Protein AF-A0A369AXV3-F1 (afdb_monomer)

Foldseek 3Di:
DVVVLVVDDPVVNVVVVVVVVLVVVLVCCVVVPPDNCVNVVVVVVCVVVVVVVVVVVVVLLVLLVLLVVLCVVLVPDLVNLCVQLVPDSVLNVLCDPPDPHHRRDDPSSSVSSNVVSVVVD

Sequence (121 aa):
MIGKFKELTSKQKSLFIYIIFAIILFILTLIFGKNSWSFVHYFLFIGATYQAQSYYQKNRIEEINHMWSLADKLQVSTAKLSEVTGIGRLDLEATKRDKDFLYLPPKKDIQKGISYLESLN

Structure (mmCIF, N/CA/C/O backbone):
data_AF-A0A369AXV3-F1
#
_entry.id   AF-A0A369AXV3-F1
#
loop_
_atom_site.group_PDB
_atom_site.id
_atom_site.type_symbol
_atom_site.label_atom_id
_atom_site.label_alt_id
_atom_site.label_comp_id
_atom_site.label_asym_id
_atom_site.label_entity_id
_atom_site.label_seq_id
_atom_site.pdbx_PDB_ins_code
_atom_site.Cartn_x
_atom_site.Cartn_y
_atom_site.Cartn_z
_atom_site.occupancy
_atom_site.B_iso_or_equiv
_atom_site.auth_seq_id
_atom_site.auth_comp_id
_atom_site.auth_asym_id
_atom_site.auth_atom_id
_atom_site.pdbx_PDB_model_num
ATOM 1 N N . MET A 1 1 ? 38.605 -13.631 -8.389 1.00 55.19 1 MET A N 1
ATOM 2 C CA . MET A 1 1 ? 37.354 -12.836 -8.312 1.00 55.19 1 MET A CA 1
ATOM 3 C C . MET A 1 1 ? 36.332 -13.414 -7.320 1.00 55.19 1 MET A C 1
ATOM 5 O O . MET A 1 1 ? 35.756 -12.642 -6.569 1.00 55.19 1 MET A O 1
ATOM 9 N N . ILE A 1 2 ? 36.163 -14.743 -7.231 1.00 56.75 2 ILE A N 1
ATOM 10 C CA . ILE A 1 2 ? 35.184 -15.408 -6.336 1.00 56.75 2 ILE A CA 1
ATOM 11 C C . ILE A 1 2 ? 35.479 -15.225 -4.827 1.00 56.75 2 ILE A C 1
ATOM 13 O O . ILE A 1 2 ? 34.548 -15.069 -4.043 1.00 56.75 2 ILE A O 1
ATOM 17 N N . GLY A 1 3 ? 36.755 -15.180 -4.414 1.00 56.09 3 GLY A N 1
ATOM 18 C CA . GLY A 1 3 ? 37.142 -15.003 -3.002 1.00 56.09 3 GLY A CA 1
ATOM 19 C C . GLY A 1 3 ? 36.715 -13.656 -2.404 1.00 56.09 3 GLY A C 1
ATOM 20 O O . GLY A 1 3 ? 36.057 -13.626 -1.371 1.00 56.09 3 GLY A O 1
ATOM 21 N N . LYS A 1 4 ? 36.969 -12.550 -3.120 1.00 62.22 4 LYS A N 1
ATOM 22 C CA . LYS A 1 4 ? 36.587 -11.190 -2.690 1.00 62.22 4 LYS A CA 1
ATOM 23 C C . LYS A 1 4 ? 35.072 -10.961 -2.654 1.00 62.22 4 LYS A C 1
ATOM 25 O O . LYS A 1 4 ? 34.601 -10.109 -1.915 1.00 62.22 4 LYS A O 1
ATOM 30 N N . PHE A 1 5 ? 34.292 -11.719 -3.430 1.00 63.56 5 PHE A N 1
ATOM 31 C CA . PHE A 1 5 ? 32.833 -11.599 -3.415 1.00 63.56 5 PHE A CA 1
ATOM 32 C C . PHE A 1 5 ? 32.222 -12.162 -2.127 1.00 63.56 5 PHE A C 1
ATOM 34 O O . PHE A 1 5 ? 31.220 -11.638 -1.650 1.00 63.56 5 PHE A O 1
ATOM 41 N N . LYS A 1 6 ? 32.827 -13.197 -1.523 1.00 66.25 6 LYS A N 1
ATOM 42 C CA . LYS A 1 6 ? 32.339 -13.772 -0.257 1.00 66.25 6 LYS A CA 1
ATOM 43 C C . LYS A 1 6 ? 32.448 -12.789 0.912 1.00 66.25 6 LYS A C 1
ATOM 45 O O . LYS A 1 6 ? 31.540 -12.779 1.741 1.00 66.25 6 LYS A O 1
ATOM 50 N N . GLU A 1 7 ? 33.466 -11.931 0.905 1.00 77.00 7 GLU A N 1
ATOM 51 C CA . GLU A 1 7 ? 33.763 -10.929 1.943 1.00 77.00 7 GLU A CA 1
ATOM 52 C C . GLU A 1 7 ? 32.847 -9.692 1.909 1.00 77.00 7 GLU A C 1
ATOM 54 O O . GLU A 1 7 ? 32.814 -8.917 2.861 1.00 77.00 7 GLU A O 1
ATOM 59 N N . LEU A 1 8 ? 32.067 -9.499 0.840 1.00 76.94 8 LEU A N 1
ATOM 60 C CA . LEU A 1 8 ? 31.157 -8.359 0.721 1.00 76.94 8 LEU A CA 1
ATOM 61 C C . LEU A 1 8 ? 29.924 -8.510 1.626 1.00 76.94 8 LEU A C 1
ATOM 63 O O . LEU A 1 8 ? 29.332 -9.591 1.752 1.00 76.94 8 LEU A O 1
ATOM 67 N N . THR A 1 9 ? 29.475 -7.391 2.191 1.00 84.56 9 THR A N 1
ATOM 68 C CA . THR A 1 9 ? 28.197 -7.313 2.915 1.00 84.56 9 THR A CA 1
ATOM 69 C C . THR A 1 9 ? 27.012 -7.589 1.980 1.00 84.56 9 THR A C 1
ATOM 71 O O . THR A 1 9 ? 27.114 -7.428 0.762 1.00 84.56 9 THR A O 1
ATOM 74 N N . SER A 1 10 ? 25.854 -7.969 2.534 1.00 79.12 10 SER A N 1
ATOM 75 C CA . SER A 1 10 ? 24.637 -8.247 1.745 1.00 79.12 10 SER A CA 1
ATOM 76 C C . SER A 1 10 ? 24.250 -7.078 0.819 1.00 79.12 10 SER A C 1
ATOM 78 O O . SER A 1 10 ? 23.985 -7.275 -0.368 1.00 79.12 10 SER A O 1
ATOM 80 N N . LYS A 1 11 ? 24.346 -5.835 1.317 1.00 75.25 11 LYS A N 1
ATOM 81 C CA . LYS A 1 11 ? 24.088 -4.619 0.527 1.00 75.25 11 LYS A CA 1
ATOM 82 C C . LYS A 1 11 ? 25.071 -4.453 -0.634 1.00 75.25 11 LYS A C 1
ATOM 84 O O . LYS A 1 11 ? 24.656 -4.143 -1.745 1.00 75.25 11 LYS A O 1
ATOM 89 N N . GLN A 1 12 ? 26.361 -4.692 -0.401 1.00 79.06 12 GLN A N 1
ATOM 90 C CA . GLN A 1 12 ? 27.387 -4.585 -1.444 1.00 79.06 12 GLN A CA 1
ATOM 91 C C . GLN A 1 12 ? 27.246 -5.678 -2.510 1.00 79.06 12 GLN A C 1
ATOM 93 O O . GLN A 1 12 ? 27.412 -5.397 -3.694 1.00 79.06 12 GLN A O 1
ATOM 98 N N . LYS A 1 13 ? 26.890 -6.907 -2.113 1.00 79.81 13 LYS A N 1
ATOM 99 C CA . LYS A 1 13 ? 26.592 -8.004 -3.049 1.00 79.81 13 LYS A CA 1
ATOM 100 C C . LYS A 1 13 ? 25.399 -7.661 -3.937 1.00 79.81 13 LYS A C 1
ATOM 102 O O . LYS A 1 13 ? 25.488 -7.811 -5.151 1.00 79.81 13 LYS A O 1
ATOM 107 N N . SER A 1 14 ? 24.319 -7.151 -3.343 1.00 78.00 14 SER A N 1
ATOM 108 C CA . SER A 1 14 ? 23.140 -6.701 -4.088 1.00 78.00 14 SER A CA 1
ATOM 109 C C . SER A 1 14 ? 23.486 -5.579 -5.071 1.00 78.00 14 SER A C 1
ATOM 111 O O . SER A 1 14 ? 23.144 -5.681 -6.247 1.00 78.00 14 SER A O 1
ATOM 113 N N . LEU A 1 15 ? 24.245 -4.566 -4.635 1.00 82.00 15 LEU A N 1
ATOM 114 C CA . LEU A 1 15 ? 24.702 -3.478 -5.503 1.00 82.00 15 LEU A CA 1
ATOM 115 C C . LEU A 1 15 ? 25.532 -3.995 -6.688 1.00 82.00 15 LEU A C 1
ATOM 117 O O . LEU A 1 15 ? 25.304 -3.594 -7.826 1.00 82.00 15 LEU A O 1
ATOM 121 N N . PHE A 1 16 ? 26.466 -4.912 -6.435 1.00 83.12 16 PHE A N 1
ATOM 122 C CA . PHE A 1 16 ? 27.307 -5.502 -7.476 1.00 83.12 16 PHE A CA 1
ATOM 123 C C . PHE A 1 16 ? 26.489 -6.276 -8.520 1.00 83.12 16 PHE A C 1
ATOM 125 O O . PHE A 1 16 ? 26.740 -6.144 -9.717 1.00 83.12 16 PHE A O 1
ATOM 132 N N . ILE A 1 17 ? 25.474 -7.032 -8.083 1.00 86.25 17 ILE A N 1
ATOM 133 C CA . ILE A 1 17 ? 24.545 -7.734 -8.981 1.00 86.25 17 ILE A CA 1
ATOM 134 C C . ILE A 1 17 ? 23.788 -6.735 -9.865 1.00 86.25 17 ILE A C 1
ATOM 136 O O . ILE A 1 17 ? 23.719 -6.938 -11.076 1.00 86.25 17 ILE A O 1
ATOM 140 N N . TYR A 1 18 ? 23.276 -5.636 -9.297 1.00 83.75 18 TYR A N 1
ATOM 141 C CA . TYR A 1 18 ? 22.586 -4.599 -10.074 1.00 83.75 18 TYR A CA 1
ATOM 142 C C . TYR A 1 18 ? 23.492 -3.948 -11.126 1.00 83.75 18 TYR A C 1
ATOM 144 O O . TYR A 1 18 ? 23.050 -3.726 -12.252 1.00 83.75 18 TYR A O 1
ATOM 152 N N . ILE A 1 19 ? 24.761 -3.689 -10.792 1.00 86.25 19 ILE A N 1
ATOM 153 C CA . ILE A 1 19 ? 25.736 -3.126 -11.737 1.00 86.25 19 ILE A CA 1
ATOM 154 C C . ILE A 1 19 ? 25.972 -4.086 -12.908 1.00 86.25 19 ILE A C 1
ATOM 156 O O . ILE A 1 19 ? 25.897 -3.669 -14.063 1.00 86.25 19 ILE A O 1
ATOM 160 N N . ILE A 1 20 ? 26.207 -5.375 -12.633 1.00 88.69 20 ILE A N 1
ATOM 161 C CA . ILE A 1 20 ? 26.387 -6.386 -13.688 1.00 88.69 20 ILE A CA 1
ATOM 162 C C . ILE A 1 20 ? 25.144 -6.465 -14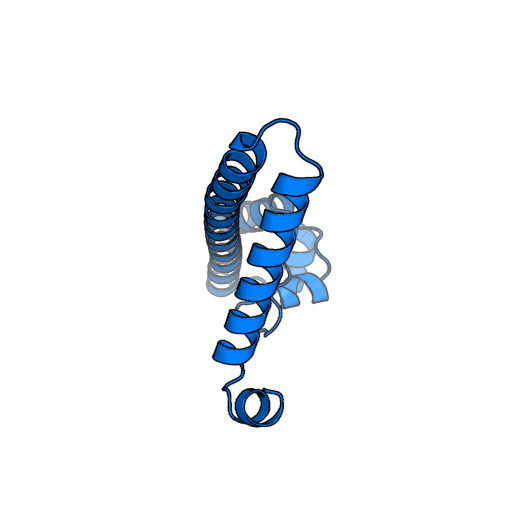.576 1.00 88.69 20 ILE A C 1
ATOM 164 O O . ILE A 1 20 ? 25.261 -6.467 -15.800 1.00 88.69 20 ILE A O 1
ATOM 168 N N . PHE A 1 21 ? 23.958 -6.493 -13.970 1.00 86.75 21 PHE A N 1
ATOM 169 C CA . PHE A 1 21 ? 22.699 -6.560 -14.703 1.00 86.75 21 PHE A CA 1
ATOM 170 C C . PHE A 1 21 ? 22.503 -5.349 -15.629 1.00 86.75 21 PHE A C 1
ATOM 172 O O . PHE A 1 21 ? 22.143 -5.520 -16.793 1.00 86.75 21 PHE A O 1
ATOM 179 N N . ALA A 1 22 ? 22.816 -4.139 -15.155 1.00 83.31 22 ALA A N 1
ATOM 180 C CA . ALA A 1 22 ? 22.754 -2.919 -15.959 1.00 83.31 22 ALA A CA 1
ATOM 181 C C . ALA A 1 22 ? 23.738 -2.941 -17.143 1.00 83.31 22 ALA A C 1
ATOM 183 O O . ALA A 1 22 ? 23.373 -2.538 -18.247 1.00 83.31 22 ALA A O 1
ATOM 184 N N . ILE A 1 23 ? 24.958 -3.453 -16.940 1.00 86.31 23 ILE A N 1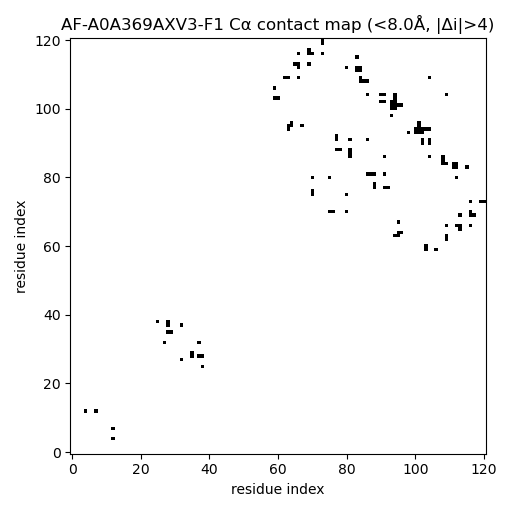
ATOM 185 C CA . ILE A 1 23 ? 25.963 -3.600 -18.007 1.00 86.31 23 ILE A CA 1
ATOM 186 C C . ILE A 1 23 ? 25.486 -4.595 -19.072 1.00 86.31 23 ILE A C 1
ATOM 188 O O . ILE A 1 23 ? 25.588 -4.310 -20.263 1.00 86.31 23 ILE A O 1
ATOM 192 N N . ILE A 1 24 ? 24.929 -5.741 -18.664 1.00 86.88 24 ILE A N 1
ATOM 193 C CA . ILE A 1 24 ? 24.388 -6.740 -19.599 1.00 86.88 24 ILE A CA 1
ATOM 194 C C . ILE A 1 24 ? 23.244 -6.133 -20.420 1.00 86.88 24 ILE A C 1
ATOM 196 O O . ILE A 1 24 ? 23.247 -6.248 -21.643 1.00 86.88 24 ILE A O 1
ATOM 200 N N . LEU A 1 25 ? 22.306 -5.436 -19.770 1.00 81.94 25 LEU A N 1
ATOM 201 C CA . LEU A 1 25 ? 21.218 -4.727 -20.449 1.00 81.94 25 LEU A CA 1
ATOM 202 C C . LEU A 1 25 ? 21.737 -3.698 -21.458 1.00 81.94 25 LEU A C 1
ATOM 204 O O . LEU A 1 25 ? 21.232 -3.645 -22.577 1.00 81.94 25 LEU A O 1
ATOM 208 N N . PHE A 1 26 ? 22.768 -2.927 -21.098 1.00 78.94 26 PHE A N 1
ATOM 209 C CA . PHE A 1 26 ? 23.390 -1.959 -22.0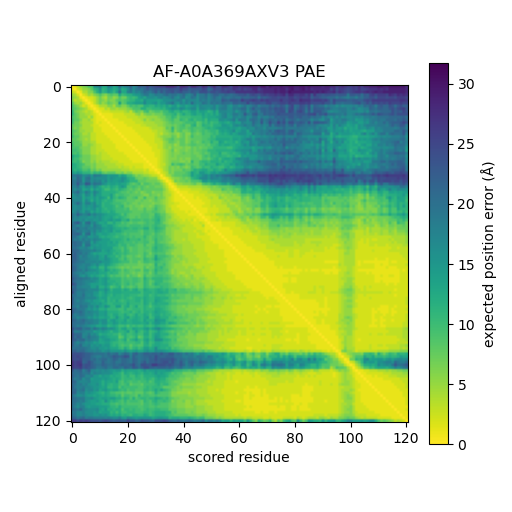02 1.00 78.94 26 PHE A CA 1
ATOM 210 C C . PHE A 1 26 ? 23.974 -2.625 -23.247 1.00 78.94 26 PHE A C 1
ATOM 212 O O . PHE A 1 26 ? 23.672 -2.225 -24.372 1.00 78.94 26 PHE A O 1
ATOM 219 N N . ILE A 1 27 ? 24.760 -3.685 -23.056 1.00 82.62 27 ILE A N 1
ATOM 220 C CA . ILE A 1 27 ? 25.373 -4.434 -24.156 1.00 82.62 27 ILE A CA 1
ATOM 221 C C . ILE A 1 27 ? 24.289 -5.024 -25.067 1.00 82.62 27 ILE A C 1
ATOM 223 O O . ILE A 1 27 ? 24.380 -4.891 -26.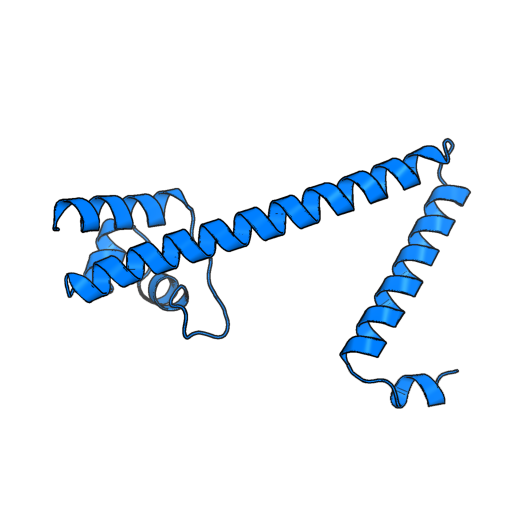285 1.00 82.62 27 ILE A O 1
ATOM 227 N N . LEU A 1 28 ? 23.224 -5.597 -24.498 1.00 79.94 28 LEU A N 1
ATOM 228 C CA . LEU A 1 28 ? 22.088 -6.103 -25.272 1.00 79.94 28 LEU A CA 1
ATOM 229 C C . LEU A 1 28 ? 21.407 -4.986 -26.078 1.00 79.94 28 LEU A C 1
ATOM 231 O O . LEU A 1 28 ? 21.119 -5.180 -27.256 1.00 79.94 28 LEU A O 1
ATOM 235 N N . THR A 1 29 ? 21.206 -3.796 -25.504 1.00 73.62 29 THR A N 1
ATOM 236 C CA . THR A 1 29 ? 20.640 -2.668 -26.263 1.00 73.62 29 THR A CA 1
ATOM 237 C C . THR A 1 29 ? 21.547 -2.168 -27.385 1.00 73.62 29 THR A C 1
ATOM 239 O O . THR A 1 29 ? 21.027 -1.729 -28.405 1.00 73.62 29 THR A O 1
ATOM 242 N N . LEU A 1 30 ? 22.873 -2.263 -27.245 1.00 73.56 30 LEU A N 1
ATOM 243 C CA . LEU A 1 30 ? 23.811 -1.907 -28.315 1.00 73.56 30 LEU A CA 1
ATOM 244 C C . LEU A 1 30 ? 23.854 -2.956 -29.435 1.00 73.56 30 LEU A C 1
ATOM 246 O O . LEU A 1 30 ? 23.958 -2.588 -30.600 1.00 73.56 30 LEU A O 1
ATOM 250 N N . ILE A 1 31 ? 23.769 -4.247 -29.096 1.00 76.62 31 ILE A N 1
ATOM 251 C CA . ILE A 1 31 ? 23.823 -5.348 -30.072 1.00 76.62 31 ILE A CA 1
ATOM 252 C C . ILE A 1 31 ? 22.506 -5.469 -30.851 1.00 76.62 31 ILE A C 1
ATOM 254 O O . ILE A 1 31 ? 22.520 -5.674 -32.062 1.00 76.62 31 ILE A O 1
ATOM 258 N N . PHE A 1 32 ? 21.366 -5.353 -30.165 1.00 70.31 32 PHE A N 1
ATOM 259 C CA . PHE A 1 32 ? 20.041 -5.590 -30.752 1.00 70.31 32 PHE A CA 1
ATOM 260 C C . PHE A 1 32 ? 19.294 -4.303 -31.132 1.00 70.31 32 PHE A C 1
ATOM 262 O O . PHE A 1 32 ? 18.313 -4.350 -31.876 1.00 70.31 32 PHE A O 1
ATOM 269 N N . GLY A 1 33 ? 19.726 -3.144 -30.634 1.00 63.38 33 GLY A N 1
ATOM 270 C CA . GLY A 1 33 ? 19.079 -1.866 -30.904 1.00 63.38 33 GLY A CA 1
ATOM 271 C C . GLY A 1 33 ? 19.611 -1.205 -32.171 1.00 63.38 33 GLY A C 1
ATOM 272 O O . GLY A 1 33 ? 20.770 -0.819 -32.241 1.00 63.38 33 GLY A O 1
ATOM 273 N N . LYS A 1 34 ? 18.731 -0.946 -33.146 1.00 67.31 34 LYS A N 1
ATOM 274 C CA . LYS A 1 34 ? 19.040 -0.054 -34.285 1.00 67.31 34 LYS A CA 1
ATOM 275 C C . LYS A 1 34 ? 19.228 1.414 -33.868 1.00 67.31 34 LYS A C 1
ATOM 277 O O . LYS A 1 34 ? 19.702 2.215 -34.665 1.00 67.31 34 LYS A O 1
ATOM 282 N N . ASN A 1 35 ? 18.827 1.774 -32.645 1.00 67.19 35 ASN A N 1
ATOM 283 C CA . ASN A 1 35 ? 18.867 3.135 -32.120 1.00 67.19 35 ASN A CA 1
ATOM 284 C C . ASN A 1 35 ? 19.382 3.144 -30.672 1.00 67.19 35 ASN A C 1
ATOM 286 O O . ASN A 1 35 ? 18.668 2.734 -29.749 1.00 67.19 35 ASN A O 1
ATOM 290 N N . SER A 1 36 ? 20.600 3.654 -30.478 1.00 67.69 36 SER A N 1
ATOM 291 C CA . SER A 1 36 ? 21.279 3.778 -29.179 1.00 67.69 36 SER A CA 1
ATOM 292 C C . SER A 1 36 ? 20.519 4.650 -28.173 1.00 67.69 36 SER A C 1
ATOM 294 O O . SER A 1 36 ? 20.663 4.472 -26.964 1.00 67.69 36 SER A O 1
ATOM 296 N N . TRP A 1 37 ? 19.630 5.529 -28.647 1.00 73.00 37 TRP A N 1
ATOM 297 C CA . TRP A 1 37 ? 18.767 6.338 -27.787 1.00 73.00 37 TRP A CA 1
ATOM 298 C C . TRP A 1 37 ? 17.757 5.515 -26.983 1.00 73.00 37 TRP A C 1
ATOM 300 O O . TRP A 1 37 ? 17.304 5.974 -25.936 1.00 73.00 37 TRP A O 1
ATOM 310 N N . SER A 1 38 ? 17.415 4.296 -27.411 1.00 72.94 38 SER A N 1
ATOM 311 C CA . SER A 1 38 ? 16.430 3.446 -26.717 1.00 72.94 38 SER A CA 1
ATOM 312 C C . SER A 1 38 ? 16.845 3.134 -25.273 1.00 72.94 38 SER A C 1
ATOM 314 O O . SER A 1 38 ? 16.005 3.086 -24.378 1.00 72.94 38 SER A O 1
ATOM 316 N N . PHE A 1 39 ? 18.150 2.998 -25.025 1.00 72.88 39 PHE A N 1
ATOM 317 C CA . PHE A 1 39 ? 18.699 2.753 -23.693 1.00 72.88 39 PHE A CA 1
ATOM 318 C C . PHE A 1 39 ? 18.524 3.950 -22.748 1.00 72.88 39 PHE A C 1
ATOM 320 O O . PHE A 1 39 ? 18.154 3.783 -21.587 1.00 72.88 39 PHE A O 1
ATOM 327 N N . VAL A 1 40 ? 18.722 5.169 -23.261 1.00 79.81 40 VAL A N 1
ATOM 328 C CA . VAL A 1 40 ? 18.505 6.410 -22.503 1.00 79.81 40 VAL A CA 1
ATOM 329 C C . VAL A 1 40 ? 17.035 6.536 -22.103 1.00 79.81 40 VAL A C 1
ATOM 331 O O . VAL A 1 40 ? 16.738 6.793 -20.940 1.00 79.81 40 VAL A O 1
ATOM 334 N N . HIS A 1 41 ? 16.109 6.275 -23.032 1.00 81.31 41 HIS A N 1
ATOM 335 C CA . HIS A 1 41 ? 14.673 6.292 -22.739 1.00 81.31 41 HIS A CA 1
ATOM 336 C C . HIS A 1 41 ? 14.286 5.240 -21.694 1.00 81.31 41 HIS A C 1
ATOM 338 O O . HIS A 1 41 ? 13.486 5.531 -20.810 1.00 81.31 41 HIS A O 1
ATOM 344 N N . TYR A 1 42 ? 14.883 4.046 -21.747 1.00 79.06 42 TYR A N 1
ATOM 345 C CA . TYR A 1 42 ? 14.642 2.996 -20.758 1.00 79.06 42 TYR A CA 1
ATOM 346 C C . TYR A 1 42 ? 15.094 3.412 -19.351 1.00 79.06 42 TYR A C 1
ATOM 348 O O . TYR A 1 42 ? 14.350 3.244 -18.385 1.00 79.06 42 TYR A O 1
ATOM 356 N N . PHE A 1 43 ? 16.273 4.027 -19.226 1.00 81.62 43 PHE A N 1
ATOM 357 C CA . PHE A 1 43 ? 16.743 4.540 -17.940 1.00 81.62 43 PHE A CA 1
ATOM 358 C C . PHE A 1 43 ? 15.903 5.698 -17.411 1.00 81.62 43 PHE A C 1
ATOM 360 O O . PHE A 1 43 ? 15.588 5.721 -16.221 1.00 81.62 43 PHE A O 1
ATOM 367 N N . LEU A 1 44 ? 15.511 6.632 -18.280 1.00 84.44 44 LEU A N 1
ATOM 368 C CA . LEU A 1 44 ? 14.605 7.718 -17.909 1.00 84.44 44 LEU A CA 1
ATOM 369 C C . LEU A 1 44 ? 13.249 7.169 -17.448 1.00 84.44 44 LEU A C 1
ATOM 371 O O . LEU A 1 44 ? 12.728 7.610 -16.425 1.00 84.44 44 LEU A O 1
ATOM 375 N N . PHE A 1 45 ? 12.716 6.162 -18.144 1.00 84.44 45 PHE A N 1
ATOM 376 C CA . PHE A 1 45 ? 11.472 5.493 -17.773 1.00 84.44 45 PHE A CA 1
ATOM 377 C C . PHE A 1 45 ? 11.580 4.803 -16.409 1.00 84.44 45 PHE A C 1
ATOM 379 O O . PHE A 1 45 ? 10.724 5.024 -15.555 1.00 84.44 45 PHE A O 1
ATOM 386 N N . ILE A 1 46 ? 12.636 4.021 -16.155 1.00 84.31 46 ILE A N 1
ATOM 387 C CA . ILE A 1 46 ? 12.853 3.385 -14.843 1.00 84.31 46 ILE A CA 1
ATOM 388 C C . ILE A 1 46 ? 13.012 4.440 -13.748 1.00 84.31 46 ILE A C 1
ATOM 390 O O . ILE A 1 46 ? 12.386 4.324 -12.699 1.00 84.31 46 ILE A O 1
ATOM 394 N N . GLY A 1 47 ? 13.822 5.475 -13.983 1.00 81.12 47 GLY A N 1
ATOM 395 C CA . GLY A 1 47 ? 14.043 6.546 -13.013 1.00 81.12 47 GLY A CA 1
ATOM 396 C C . GLY A 1 47 ? 12.741 7.239 -12.612 1.00 81.12 47 GLY A C 1
ATOM 397 O O . GLY A 1 47 ? 12.455 7.372 -11.421 1.00 81.12 47 GLY A O 1
ATOM 398 N N . ALA A 1 48 ? 11.918 7.607 -13.598 1.00 85.31 48 ALA A N 1
ATOM 399 C CA . ALA A 1 48 ? 10.628 8.247 -13.365 1.00 85.31 48 ALA A CA 1
ATOM 400 C C . ALA A 1 48 ? 9.615 7.300 -12.695 1.00 85.31 48 ALA A C 1
ATOM 402 O O . ALA A 1 48 ? 8.975 7.667 -11.708 1.00 85.31 48 ALA A O 1
ATOM 403 N N . THR A 1 49 ? 9.485 6.066 -13.190 1.00 86.88 49 THR A N 1
ATOM 404 C CA . THR A 1 49 ? 8.504 5.098 -12.667 1.00 86.88 49 THR A CA 1
ATOM 405 C C . THR A 1 49 ? 8.855 4.592 -11.273 1.00 86.88 49 THR A C 1
ATOM 407 O O . THR A 1 49 ? 7.954 4.418 -10.457 1.00 86.88 49 THR A O 1
ATOM 410 N N . TYR A 1 50 ? 10.138 4.417 -10.950 1.00 84.50 50 TYR A N 1
ATOM 411 C CA . TYR A 1 50 ? 10.570 4.006 -9.615 1.00 84.50 50 TYR A CA 1
ATOM 412 C C . TYR A 1 50 ? 10.229 5.063 -8.560 1.00 84.50 50 TYR A C 1
ATOM 414 O O . TYR A 1 50 ? 9.694 4.737 -7.498 1.00 84.50 50 TYR A O 1
ATOM 422 N N . GLN A 1 51 ? 10.490 6.339 -8.860 1.00 82.00 51 GLN A N 1
ATOM 423 C CA . GLN A 1 51 ? 10.120 7.439 -7.969 1.00 82.00 51 GLN A CA 1
ATOM 424 C C . GLN A 1 51 ? 8.602 7.545 -7.813 1.00 82.00 51 GLN A C 1
ATOM 426 O O . GLN A 1 51 ? 8.117 7.637 -6.685 1.00 82.00 51 GLN A O 1
ATOM 431 N N . ALA A 1 52 ? 7.853 7.457 -8.917 1.00 85.56 52 ALA A N 1
ATOM 432 C CA . ALA A 1 52 ? 6.392 7.472 -8.888 1.00 85.56 52 ALA A CA 1
ATOM 433 C C . ALA A 1 52 ? 5.822 6.314 -8.051 1.00 85.56 52 ALA A C 1
ATOM 435 O O . ALA A 1 52 ? 4.938 6.528 -7.224 1.00 85.56 52 ALA A O 1
ATOM 436 N N . GLN A 1 53 ? 6.371 5.106 -8.199 1.00 87.56 53 GLN A N 1
ATOM 437 C CA . GLN A 1 53 ? 5.971 3.929 -7.429 1.00 87.56 53 GLN A CA 1
ATOM 438 C C . GLN A 1 53 ? 6.289 4.087 -5.938 1.00 87.56 53 GLN A C 1
ATOM 440 O O . GLN A 1 53 ? 5.457 3.759 -5.094 1.00 87.56 53 GLN A O 1
ATOM 445 N N . SER A 1 54 ? 7.473 4.608 -5.602 1.00 86.81 54 SER A N 1
ATOM 446 C CA . SER A 1 54 ? 7.869 4.880 -4.215 1.00 86.81 54 SER A CA 1
ATOM 447 C C . SER A 1 54 ? 6.942 5.905 -3.559 1.00 86.81 54 SER A C 1
ATOM 449 O O . SER A 1 54 ? 6.457 5.684 -2.449 1.00 86.81 54 SER A O 1
ATOM 451 N N . TYR A 1 55 ? 6.637 6.995 -4.267 1.00 88.50 55 TYR A N 1
ATOM 452 C CA . TYR A 1 55 ? 5.691 8.010 -3.814 1.00 88.50 55 TYR A CA 1
ATOM 453 C C . TYR A 1 55 ? 4.284 7.429 -3.623 1.00 88.50 55 TYR A C 1
ATOM 455 O O . TYR A 1 55 ? 3.680 7.602 -2.565 1.00 88.50 55 TYR A O 1
ATOM 463 N N . TYR A 1 56 ? 3.794 6.664 -4.602 1.00 89.44 56 TYR A N 1
ATOM 464 C CA . TYR A 1 56 ? 2.506 5.986 -4.511 1.00 89.44 56 TYR A CA 1
ATOM 465 C C . TYR A 1 56 ? 2.441 5.068 -3.288 1.00 89.44 56 TYR A C 1
ATOM 467 O O . TYR A 1 56 ? 1.499 5.170 -2.507 1.00 89.44 56 TYR A O 1
ATOM 475 N N . GLN A 1 57 ? 3.447 4.213 -3.070 1.00 88.19 57 GLN A N 1
ATOM 476 C CA . GLN A 1 57 ? 3.465 3.313 -1.916 1.00 88.19 57 GLN A CA 1
ATOM 477 C C . GLN A 1 57 ? 3.456 4.066 -0.587 1.00 88.19 57 GLN A C 1
ATOM 479 O O . GLN A 1 57 ? 2.690 3.689 0.295 1.00 88.19 57 GLN A O 1
ATOM 484 N N . LYS A 1 58 ? 4.238 5.144 -0.446 1.00 89.31 58 LYS A N 1
ATOM 485 C CA . LYS A 1 58 ? 4.222 5.970 0.772 1.00 89.31 58 LYS A CA 1
ATOM 486 C C . LYS A 1 58 ? 2.827 6.510 1.068 1.00 89.31 58 LYS A C 1
ATOM 488 O O . LYS A 1 58 ? 2.318 6.273 2.158 1.00 89.31 58 LYS A O 1
ATOM 493 N N . ASN A 1 59 ? 2.173 7.109 0.075 1.00 91.62 59 ASN A N 1
ATOM 494 C CA . ASN A 1 59 ? 0.814 7.625 0.241 1.00 91.62 59 ASN A CA 1
ATOM 495 C C . ASN A 1 59 ? -0.184 6.508 0.584 1.00 91.62 59 ASN A C 1
ATOM 497 O O . ASN A 1 59 ? -1.059 6.692 1.424 1.00 91.62 59 ASN A O 1
ATOM 501 N N . ARG A 1 60 ? -0.055 5.326 -0.037 1.00 91.69 60 ARG A N 1
ATOM 502 C CA . ARG A 1 60 ? -0.913 4.171 0.280 1.00 91.69 60 ARG A CA 1
ATOM 503 C C . ARG A 1 60 ? -0.737 3.706 1.726 1.00 91.69 60 ARG A C 1
ATOM 505 O O . ARG A 1 60 ? -1.724 3.363 2.369 1.00 91.69 60 ARG A O 1
ATOM 512 N N . ILE A 1 61 ? 0.495 3.695 2.226 1.00 91.56 61 ILE A N 1
ATOM 513 C CA . ILE A 1 61 ? 0.810 3.332 3.612 1.00 91.56 61 ILE A CA 1
ATOM 514 C C . ILE A 1 61 ? 0.249 4.381 4.577 1.00 91.56 61 ILE A C 1
ATOM 516 O O . ILE A 1 61 ? -0.336 4.025 5.595 1.00 91.56 61 ILE A O 1
ATOM 520 N N . GLU A 1 62 ? 0.389 5.666 4.255 1.00 92.38 62 GLU A N 1
ATOM 521 C CA . GLU A 1 62 ? -0.168 6.763 5.050 1.00 92.38 62 GLU A CA 1
ATOM 522 C C . GLU A 1 62 ? -1.699 6.699 5.136 1.00 92.38 62 GLU A C 1
ATOM 524 O O . GLU A 1 62 ? -2.237 6.804 6.235 1.00 92.38 62 GLU A O 1
ATOM 529 N N . GLU A 1 63 ? -2.398 6.429 4.028 1.00 93.75 63 GLU A N 1
ATOM 530 C CA . GLU A 1 63 ? -3.858 6.229 4.018 1.00 93.75 63 GLU A CA 1
ATOM 531 C C . GLU A 1 63 ? -4.284 5.064 4.931 1.00 93.75 63 GLU A C 1
ATOM 533 O O . GLU A 1 63 ? -5.215 5.194 5.726 1.00 93.75 63 GLU A O 1
ATOM 538 N N . ILE A 1 64 ? -3.586 3.926 4.862 1.00 94.81 64 ILE A N 1
ATOM 539 C CA . ILE A 1 64 ? -3.869 2.759 5.714 1.00 94.81 64 ILE A CA 1
ATOM 540 C C . ILE A 1 64 ? -3.613 3.085 7.191 1.00 94.81 64 ILE A C 1
ATOM 542 O O . ILE A 1 64 ? -4.427 2.748 8.051 1.00 94.81 64 ILE A O 1
ATOM 546 N N . ASN A 1 65 ? -2.507 3.767 7.494 1.00 93.94 65 ASN A N 1
ATOM 547 C CA . ASN A 1 65 ? -2.186 4.190 8.857 1.00 93.94 65 ASN A CA 1
ATOM 548 C C . ASN A 1 65 ? -3.226 5.171 9.401 1.00 93.94 65 ASN A C 1
ATOM 550 O O . ASN A 1 65 ? -3.581 5.095 10.575 1.00 93.94 65 ASN A O 1
ATOM 554 N N . HIS A 1 66 ? -3.732 6.069 8.556 1.00 95.38 66 HIS A N 1
ATOM 555 C CA . HIS A 1 66 ? -4.793 6.993 8.926 1.00 95.38 66 HIS A CA 1
ATOM 556 C C . HIS A 1 66 ? -6.084 6.249 9.290 1.00 95.38 66 HIS A C 1
ATOM 558 O O . HIS A 1 66 ? -6.648 6.494 10.356 1.00 95.38 66 HIS A O 1
ATOM 564 N N . MET A 1 67 ? -6.496 5.274 8.471 1.00 96.00 67 MET A N 1
ATOM 565 C CA . MET A 1 67 ? -7.642 4.410 8.772 1.00 96.00 67 MET A CA 1
ATOM 566 C C . MET A 1 67 ? -7.484 3.706 10.127 1.00 96.00 67 MET A C 1
ATOM 568 O O . MET A 1 67 ? -8.406 3.721 10.939 1.00 96.00 67 MET A O 1
ATOM 572 N N . TRP A 1 68 ? -6.317 3.112 10.396 1.00 95.38 68 TRP A N 1
ATOM 573 C CA . TRP A 1 68 ? -6.062 2.450 11.677 1.00 95.38 68 TRP A CA 1
ATOM 574 C C . TRP A 1 68 ? -6.051 3.421 12.852 1.00 9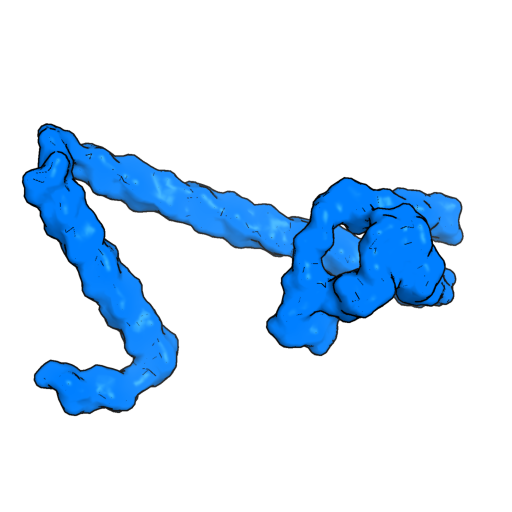5.38 68 TRP A C 1
ATOM 576 O O . TRP A 1 68 ? -6.659 3.131 13.875 1.00 95.38 68 TRP A O 1
ATOM 586 N N . SER A 1 69 ? -5.451 4.600 12.686 1.00 94.94 69 SER A N 1
ATOM 587 C CA . SER A 1 69 ? -5.453 5.633 13.720 1.00 94.94 69 SER A CA 1
ATOM 588 C C . SER A 1 69 ? -6.870 6.086 14.082 1.00 94.94 69 SER A C 1
ATOM 590 O O . SER A 1 69 ? -7.158 6.276 15.264 1.00 94.94 69 SER A O 1
ATOM 592 N N . LEU A 1 70 ? -7.758 6.240 13.095 1.00 96.56 70 LEU A N 1
ATOM 593 C CA . LEU A 1 70 ? -9.169 6.548 13.334 1.00 96.56 70 LEU A CA 1
ATOM 594 C C . LEU A 1 70 ? -9.891 5.386 14.026 1.00 96.56 70 LEU A C 1
ATOM 596 O O . LEU A 1 70 ? -10.623 5.609 14.989 1.00 96.56 70 LEU A O 1
ATOM 600 N N . ALA A 1 71 ? -9.667 4.152 13.567 1.00 95.62 71 ALA A N 1
ATOM 601 C CA . ALA A 1 71 ? -10.274 2.962 14.158 1.00 95.62 71 ALA A CA 1
ATOM 602 C C . ALA A 1 71 ? -9.880 2.794 15.631 1.00 95.62 71 ALA A C 1
ATOM 604 O O . ALA A 1 71 ? -10.750 2.546 16.464 1.00 95.62 71 ALA A O 1
ATOM 605 N N . ASP A 1 72 ? -8.604 2.996 15.961 1.00 94.88 72 ASP A N 1
ATOM 606 C CA . ASP A 1 72 ? -8.099 2.906 17.331 1.00 94.88 72 ASP A CA 1
ATOM 607 C C . ASP A 1 72 ? -8.673 4.029 18.210 1.00 94.88 72 ASP A C 1
ATOM 609 O O . ASP A 1 72 ? -9.118 3.768 19.329 1.00 94.88 72 ASP A O 1
ATOM 613 N N . LYS A 1 73 ? -8.752 5.267 17.692 1.00 96.44 73 LYS A N 1
ATOM 614 C CA . LYS A 1 73 ? -9.362 6.409 18.399 1.00 96.44 73 LYS A CA 1
ATOM 615 C C . LYS A 1 73 ? -10.836 6.158 18.734 1.00 96.44 73 LYS A C 1
ATOM 617 O O . LYS A 1 73 ? -11.281 6.489 19.829 1.00 96.44 73 LYS A O 1
ATOM 622 N N . LEU A 1 74 ? -11.579 5.582 17.793 1.00 96.81 74 LEU A N 1
ATOM 623 C CA . LEU A 1 74 ? -13.010 5.295 17.917 1.00 96.81 74 LEU A CA 1
ATOM 624 C C . LEU A 1 74 ? -13.297 3.925 18.553 1.00 96.81 74 LEU A C 1
ATOM 626 O O . LEU A 1 74 ? -14.458 3.544 18.683 1.00 96.81 74 LEU A O 1
ATOM 630 N N . GLN A 1 75 ? -12.254 3.175 18.930 1.00 96.25 75 GLN A N 1
ATOM 631 C CA . GLN A 1 75 ? -12.342 1.808 19.458 1.00 96.25 75 GLN A CA 1
ATOM 632 C C . GLN A 1 75 ? -13.146 0.851 18.555 1.00 96.25 75 GLN A C 1
ATOM 634 O O . GLN A 1 75 ? -13.813 -0.077 19.021 1.00 96.25 75 GLN A O 1
ATOM 639 N N . VAL A 1 76 ? -13.083 1.054 17.236 1.00 96.31 76 VAL A N 1
ATOM 640 C CA . VAL A 1 76 ? -13.769 0.208 16.255 1.00 96.31 76 VAL A CA 1
ATOM 641 C C . VAL A 1 76 ? -13.008 -1.100 16.091 1.00 96.31 76 VAL A C 1
ATOM 643 O O . VAL A 1 76 ? -11.830 -1.131 15.736 1.00 96.31 76 VAL A O 1
ATOM 646 N N . SER A 1 77 ? -13.701 -2.216 16.316 1.00 95.56 77 SER A N 1
ATOM 647 C CA . SER A 1 77 ? -13.089 -3.536 16.180 1.00 95.56 77 SER A CA 1
ATOM 648 C C . SER A 1 77 ? -12.702 -3.847 14.730 1.00 95.56 77 SER A C 1
ATOM 650 O O . SER A 1 77 ? -13.400 -3.493 13.776 1.00 95.56 77 SER A O 1
ATOM 652 N N . THR A 1 78 ? -11.625 -4.615 14.552 1.00 95.00 78 THR A N 1
ATOM 653 C CA . THR A 1 78 ? -11.198 -5.103 13.231 1.00 95.00 78 THR A CA 1
ATOM 654 C C . THR A 1 78 ? -12.277 -5.939 12.539 1.00 95.00 78 THR A C 1
ATOM 656 O O . THR A 1 78 ? -12.391 -5.894 11.319 1.00 95.00 78 THR A O 1
ATOM 659 N N . ALA A 1 79 ? -13.115 -6.654 13.300 1.00 96.31 79 ALA A N 1
ATOM 660 C CA . ALA A 1 79 ? -14.262 -7.376 12.753 1.00 96.31 79 ALA A CA 1
ATOM 661 C C . ALA A 1 79 ? -15.280 -6.422 12.109 1.00 96.31 79 ALA A C 1
ATOM 663 O O . ALA A 1 79 ? -15.732 -6.673 10.993 1.00 96.31 79 ALA A O 1
ATOM 664 N N . LYS A 1 80 ? -15.585 -5.294 12.766 1.00 96.75 80 LYS A N 1
ATOM 665 C CA . LYS A 1 80 ? -16.508 -4.299 12.212 1.00 96.75 80 LYS A CA 1
ATOM 666 C C . LYS A 1 80 ? -15.928 -3.608 10.983 1.00 96.75 80 LYS A C 1
ATOM 668 O O . LYS A 1 80 ? -16.620 -3.422 9.986 1.00 96.75 80 LYS A O 1
ATOM 673 N N . LEU A 1 81 ? -14.644 -3.266 11.032 1.00 95.94 81 LEU A N 1
ATOM 674 C CA . LEU A 1 81 ? -13.963 -2.634 9.908 1.00 95.94 81 LEU A CA 1
ATOM 675 C C . LEU A 1 81 ? -13.862 -3.584 8.698 1.00 95.94 81 LEU A C 1
ATOM 677 O O . LEU A 1 81 ? -14.041 -3.155 7.560 1.00 95.94 81 LEU A O 1
ATOM 681 N N . SER A 1 82 ? -13.659 -4.882 8.939 1.00 97.06 82 SER A N 1
ATOM 682 C CA . SER A 1 82 ? -13.685 -5.938 7.916 1.00 97.06 82 SER A CA 1
ATOM 683 C C . SER A 1 82 ? -15.046 -6.030 7.218 1.00 97.06 82 SER A C 1
ATOM 685 O O . SER A 1 82 ? -15.099 -6.047 5.991 1.00 97.06 82 SER A O 1
ATOM 687 N N . GLU A 1 83 ? -16.147 -5.983 7.973 1.00 96.81 83 GLU A N 1
ATOM 688 C CA . GLU A 1 83 ? -17.510 -5.972 7.421 1.00 96.81 83 GLU A CA 1
ATOM 689 C C . GLU A 1 83 ? -17.757 -4.757 6.506 1.00 96.81 83 GLU A C 1
ATOM 691 O O . GLU A 1 83 ? -18.286 -4.891 5.404 1.00 96.81 83 GLU A O 1
ATOM 696 N N . VAL A 1 84 ? -17.336 -3.564 6.937 1.00 96.69 84 VAL A N 1
ATOM 697 C CA . VAL A 1 84 ? -17.544 -2.313 6.186 1.00 96.69 84 VAL A CA 1
ATOM 698 C C . VAL A 1 84 ? -16.713 -2.275 4.904 1.00 96.69 84 VAL A C 1
ATOM 700 O O . VAL A 1 84 ? -17.227 -1.962 3.820 1.00 96.69 84 VAL A O 1
ATOM 703 N N . THR A 1 85 ? -15.422 -2.580 5.029 1.00 95.81 85 THR A N 1
ATOM 704 C CA . THR A 1 85 ? -14.455 -2.520 3.925 1.00 95.81 85 THR A CA 1
ATOM 705 C C . THR A 1 85 ? -14.636 -3.671 2.937 1.00 95.81 85 THR A C 1
ATOM 707 O O . THR A 1 85 ? -14.305 -3.515 1.767 1.00 95.81 85 THR A O 1
ATOM 710 N N . GLY A 1 86 ? -15.187 -4.808 3.378 1.00 95.50 86 GLY A N 1
ATOM 711 C CA . GLY A 1 86 ? -15.246 -6.046 2.597 1.00 95.50 86 GLY A CA 1
ATOM 712 C C . GLY A 1 86 ? -13.906 -6.787 2.525 1.00 95.50 86 GLY A C 1
ATOM 713 O O . GLY A 1 86 ? -13.798 -7.784 1.815 1.00 95.50 86 GLY A O 1
ATOM 714 N N . ILE A 1 87 ? -12.885 -6.314 3.246 1.00 95.50 87 ILE A N 1
ATOM 715 C CA . ILE A 1 87 ? -11.577 -6.965 3.342 1.00 95.50 87 ILE A CA 1
ATOM 716 C C . ILE A 1 87 ? -11.675 -8.063 4.401 1.00 95.50 87 ILE A C 1
ATOM 718 O O . ILE A 1 87 ? -12.176 -7.816 5.499 1.00 95.50 87 ILE A O 1
ATOM 722 N N . GLY A 1 88 ? -11.173 -9.264 4.106 1.00 95.38 88 GLY A N 1
ATOM 723 C CA . GLY A 1 88 ? -11.131 -10.361 5.072 1.00 95.38 88 GLY A CA 1
ATOM 724 C C . GLY A 1 88 ? -10.388 -9.961 6.349 1.00 95.38 88 GLY A C 1
ATOM 725 O O . GLY A 1 88 ? -9.393 -9.245 6.301 1.00 95.38 88 GLY A O 1
ATOM 726 N N . ARG A 1 89 ? -10.856 -10.415 7.515 1.00 94.12 89 ARG A N 1
ATOM 727 C CA . ARG A 1 89 ? -10.305 -9.981 8.810 1.00 94.12 89 ARG A CA 1
ATOM 728 C C . ARG A 1 89 ? -8.791 -10.203 8.930 1.00 94.12 89 ARG A C 1
ATOM 730 O O . ARG A 1 89 ? -8.091 -9.310 9.396 1.00 94.12 89 ARG A O 1
ATOM 737 N N . LEU A 1 90 ? -8.293 -11.364 8.498 1.00 91.12 90 LEU A N 1
ATOM 738 C CA . LEU A 1 90 ? -6.860 -11.686 8.526 1.00 91.12 90 LEU A CA 1
ATOM 739 C C . LEU A 1 90 ? -6.053 -10.766 7.603 1.00 91.12 90 LEU A C 1
ATOM 741 O O . LEU A 1 90 ? -5.016 -10.248 8.016 1.00 91.12 90 LEU A O 1
ATOM 745 N N . ASP A 1 91 ? -6.561 -10.520 6.395 1.00 91.81 91 ASP A N 1
ATOM 746 C CA . ASP A 1 91 ? -5.940 -9.617 5.424 1.00 91.81 91 ASP A CA 1
ATOM 747 C C . ASP A 1 91 ? -5.917 -8.187 5.960 1.00 91.81 91 ASP A C 1
ATOM 749 O O . ASP A 1 91 ? -4.901 -7.502 5.884 1.00 91.81 91 ASP A O 1
ATOM 753 N N . LEU A 1 92 ? -7.012 -7.746 6.583 1.00 93.50 92 LEU A N 1
ATOM 754 C CA . LEU A 1 92 ? -7.104 -6.433 7.201 1.00 93.50 92 LEU A CA 1
ATOM 755 C C . LEU A 1 92 ? -6.093 -6.305 8.347 1.00 93.50 92 LEU A C 1
ATOM 757 O O . LEU A 1 92 ? -5.328 -5.345 8.381 1.00 93.50 92 LEU A O 1
ATOM 761 N N . GLU A 1 93 ? -5.995 -7.295 9.236 1.00 91.69 93 GLU A N 1
ATOM 762 C CA . GLU A 1 93 ? -4.960 -7.329 10.278 1.00 91.69 93 GLU A CA 1
ATOM 763 C C . GLU A 1 93 ? -3.533 -7.358 9.700 1.00 91.69 93 GLU A C 1
ATOM 765 O O . GLU A 1 93 ? -2.604 -6.888 10.356 1.00 91.69 93 GLU A O 1
ATOM 770 N N . ALA A 1 94 ? -3.332 -7.896 8.493 1.00 90.88 94 ALA A N 1
ATOM 771 C CA . ALA A 1 94 ? -2.053 -7.875 7.780 1.00 90.88 94 ALA A CA 1
ATOM 772 C C . ALA A 1 94 ? -1.665 -6.492 7.225 1.00 90.88 94 ALA A C 1
ATOM 774 O O . ALA A 1 94 ? -0.543 -6.303 6.768 1.00 90.88 94 ALA A O 1
ATOM 775 N N . THR A 1 95 ? -2.563 -5.507 7.293 1.00 91.56 95 THR A N 1
ATOM 776 C CA . THR A 1 95 ? -2.271 -4.120 6.895 1.00 91.56 95 THR A CA 1
ATOM 777 C C . THR A 1 95 ? -1.723 -3.255 8.035 1.00 91.56 95 THR A C 1
ATOM 779 O O . THR A 1 95 ? -1.282 -2.134 7.787 1.00 91.56 95 THR A O 1
ATOM 782 N N . LYS A 1 96 ? -1.766 -3.735 9.290 1.00 88.19 96 LYS A N 1
ATOM 783 C CA . LYS A 1 96 ? -1.284 -2.977 10.456 1.00 88.19 96 LYS A CA 1
ATOM 784 C C . LYS A 1 96 ? 0.234 -2.784 10.408 1.00 88.19 96 LYS A C 1
ATOM 786 O O . LYS A 1 96 ? 0.972 -3.692 10.031 1.00 88.19 96 LYS A O 1
ATOM 791 N N . ARG A 1 97 ? 0.680 -1.606 10.860 1.00 71.00 97 ARG A N 1
ATOM 792 C CA . ARG A 1 97 ? 2.066 -1.107 10.786 1.00 71.00 97 ARG A CA 1
ATOM 793 C C . ARG A 1 97 ? 3.113 -2.026 11.426 1.00 71.00 97 ARG A C 1
ATOM 795 O O . ARG A 1 97 ? 4.273 -1.981 11.034 1.00 71.00 97 ARG A O 1
ATOM 802 N N . ASP A 1 98 ? 2.695 -2.854 12.375 1.00 69.62 98 ASP A N 1
ATOM 803 C CA . ASP A 1 98 ? 3.589 -3.652 13.220 1.00 69.62 98 ASP A CA 1
ATOM 804 C C . ASP A 1 98 ? 3.948 -5.014 12.601 1.00 69.62 98 ASP A C 1
ATOM 806 O O . ASP A 1 98 ? 4.651 -5.806 13.226 1.00 69.62 98 ASP A O 1
ATOM 810 N N . LYS A 1 99 ? 3.446 -5.323 11.397 1.00 61.97 99 LYS A N 1
ATOM 811 C CA . LYS A 1 99 ? 3.716 -6.596 10.719 1.00 61.97 99 LYS A CA 1
ATOM 812 C C . LYS A 1 99 ? 4.780 -6.445 9.633 1.00 61.97 99 LYS A C 1
ATOM 814 O O . LYS A 1 99 ? 4.725 -5.531 8.814 1.00 61.97 99 LYS A O 1
ATOM 819 N N . ASP A 1 100 ? 5.697 -7.414 9.586 1.00 54.44 100 ASP A N 1
ATOM 820 C CA . ASP A 1 100 ? 6.828 -7.484 8.642 1.00 54.44 100 ASP A CA 1
ATOM 821 C C . ASP A 1 100 ? 6.413 -7.515 7.157 1.00 54.44 100 ASP A C 1
ATOM 823 O O . ASP A 1 100 ? 7.217 -7.228 6.270 1.00 54.44 100 ASP A O 1
ATOM 827 N N . PHE A 1 101 ? 5.148 -7.840 6.878 1.00 58.03 101 PHE A N 1
ATOM 828 C CA . PHE A 1 101 ? 4.555 -7.829 5.547 1.00 58.03 101 PHE A CA 1
ATOM 829 C C . PHE A 1 101 ? 3.319 -6.939 5.550 1.00 58.03 101 PHE A C 1
ATOM 831 O O . PHE A 1 101 ? 2.279 -7.322 6.081 1.00 58.03 101 PHE A O 1
ATOM 838 N N . LEU A 1 102 ? 3.434 -5.764 4.929 1.00 68.75 102 LEU A N 1
ATOM 839 C CA . LEU A 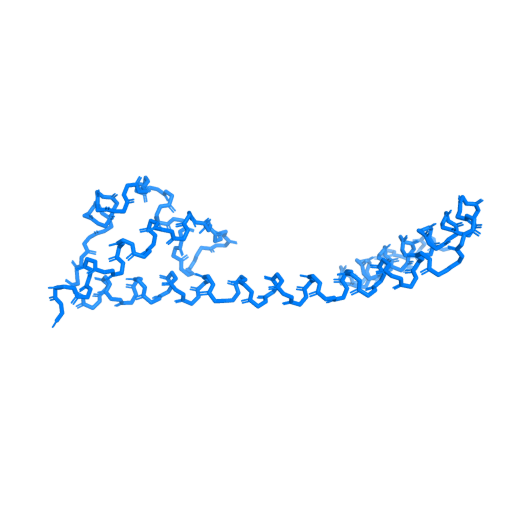1 102 ? 2.306 -4.862 4.754 1.00 68.75 102 LEU A CA 1
ATOM 840 C C . LEU A 1 102 ? 1.494 -5.324 3.541 1.00 68.75 102 LEU A C 1
ATOM 842 O O . LEU A 1 102 ? 1.847 -5.046 2.391 1.00 68.75 102 LEU A O 1
ATOM 846 N N . TYR A 1 103 ? 0.410 -6.057 3.784 1.00 85.56 103 TYR A N 1
ATOM 847 C CA . TYR A 1 103 ? -0.584 -6.255 2.736 1.00 85.56 103 TYR A CA 1
ATOM 848 C C . TYR A 1 103 ? -1.158 -4.884 2.339 1.00 85.56 103 TYR A C 1
ATOM 850 O O . TYR A 1 103 ? -1.526 -4.079 3.194 1.00 85.56 103 TYR A O 1
ATOM 858 N N . LEU A 1 104 ? -1.210 -4.603 1.035 1.00 90.69 104 LEU A N 1
ATOM 859 C CA . LEU A 1 104 ? -1.761 -3.366 0.483 1.00 90.69 104 LEU A CA 1
ATOM 860 C C . LEU A 1 104 ? -3.083 -3.682 -0.240 1.00 90.69 104 LEU A C 1
ATOM 862 O O . LEU A 1 104 ? -3.060 -3.949 -1.444 1.00 90.69 104 LEU A O 1
ATOM 866 N N . PRO A 1 105 ? -4.236 -3.657 0.457 1.00 92.06 105 PRO A N 1
ATOM 867 C CA . PRO A 1 105 ? -5.543 -3.917 -0.152 1.00 92.06 105 PRO A CA 1
ATOM 868 C C . PRO A 1 105 ? -5.901 -2.878 -1.225 1.00 92.06 105 PRO A C 1
ATOM 870 O O . PRO A 1 105 ? -5.233 -1.846 -1.346 1.00 92.06 105 PRO A O 1
ATOM 873 N N . PRO A 1 106 ? -6.970 -3.084 -2.011 1.00 94.38 106 PRO A N 1
ATOM 874 C CA . PRO A 1 106 ? -7.435 -2.087 -2.970 1.00 94.38 106 PRO A CA 1
ATOM 875 C C . PRO A 1 106 ? -7.750 -0.739 -2.305 1.00 94.38 106 PRO A C 1
ATOM 877 O O . PRO A 1 106 ? -8.354 -0.669 -1.236 1.00 94.38 106 PRO A O 1
ATOM 880 N N . LYS A 1 107 ? -7.364 0.364 -2.963 1.00 94.62 107 LYS A N 1
ATOM 881 C CA . LYS A 1 107 ? -7.518 1.727 -2.419 1.00 94.62 107 LYS A CA 1
ATOM 882 C C . LYS A 1 107 ? -8.966 2.057 -2.045 1.00 94.62 107 LYS A C 1
ATOM 884 O O . LYS A 1 107 ? -9.211 2.620 -0.985 1.00 94.62 107 LYS A O 1
ATOM 889 N N . LYS A 1 108 ? -9.910 1.670 -2.906 1.00 96.50 108 LYS A N 1
ATOM 890 C CA . LYS A 1 108 ? -11.348 1.898 -2.714 1.00 96.50 108 LYS A CA 1
ATOM 891 C C . LYS A 1 108 ? -11.872 1.310 -1.395 1.00 96.50 108 LYS A C 1
ATOM 893 O O . LYS A 1 108 ? -12.723 1.919 -0.759 1.00 96.50 108 LYS A O 1
ATOM 898 N N . ASP A 1 109 ? -11.336 0.166 -0.968 1.00 96.44 109 ASP A N 1
ATOM 899 C CA . ASP A 1 109 ? -11.820 -0.546 0.215 1.00 96.44 109 ASP A CA 1
ATOM 900 C C . ASP A 1 109 ? -11.305 0.142 1.487 1.00 96.44 109 ASP A C 1
ATOM 902 O O . ASP A 1 109 ? -12.065 0.343 2.432 1.00 96.44 109 ASP A O 1
ATOM 906 N N . ILE A 1 110 ? -10.053 0.619 1.471 1.00 96.56 110 ILE A N 1
ATOM 907 C CA . ILE A 1 110 ? -9.495 1.476 2.532 1.00 96.56 110 ILE A CA 1
ATOM 908 C C . ILE A 1 110 ? -10.261 2.793 2.638 1.00 96.56 110 ILE A C 1
ATOM 910 O O . ILE A 1 110 ? -10.653 3.182 3.733 1.00 96.56 110 ILE A O 1
ATOM 914 N N . GLN A 1 111 ? -10.534 3.457 1.511 1.00 97.25 111 GLN A N 1
ATOM 915 C CA . GLN A 1 111 ? -11.310 4.702 1.501 1.00 97.25 111 GLN A CA 1
ATOM 916 C C . GLN A 1 111 ? -12.709 4.507 2.086 1.00 97.25 111 GLN A C 1
ATOM 918 O O . GLN A 1 111 ? -13.164 5.337 2.862 1.00 97.25 111 GLN A O 1
ATOM 923 N N . LYS A 1 112 ? -13.362 3.379 1.789 1.00 97.25 112 LYS A N 1
ATOM 924 C CA . LYS A 1 112 ? -14.657 3.028 2.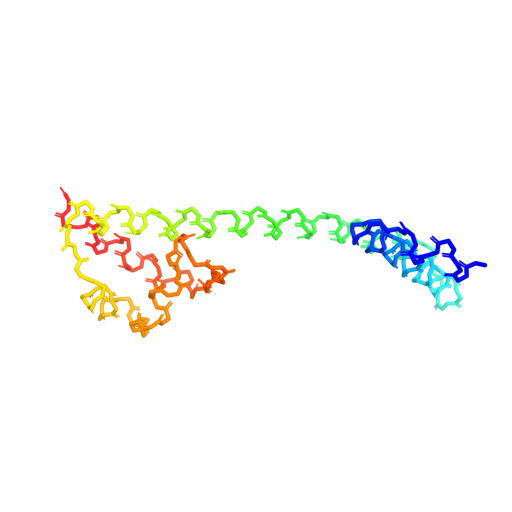377 1.00 97.25 112 LYS A CA 1
ATOM 925 C C . LYS A 1 112 ? -14.580 2.894 3.903 1.00 97.25 112 LYS A C 1
ATOM 927 O O . LYS A 1 112 ? -15.480 3.354 4.601 1.00 97.25 112 LYS A O 1
ATOM 932 N N . GLY A 1 113 ? -13.500 2.300 4.415 1.00 97.00 113 GLY A N 1
ATOM 933 C CA . GLY A 1 113 ? -13.219 2.223 5.850 1.00 97.00 113 GLY A CA 1
ATOM 934 C C . GLY A 1 113 ? -12.988 3.597 6.479 1.00 97.00 113 GLY A C 1
ATOM 935 O O . GLY A 1 113 ? -13.589 3.896 7.506 1.00 97.00 113 GLY A O 1
ATOM 936 N N . ILE A 1 114 ? -12.181 4.450 5.840 1.00 97.75 114 ILE A N 1
ATOM 937 C CA . ILE A 1 114 ? -11.917 5.824 6.298 1.00 97.75 114 ILE A CA 1
ATOM 938 C C . ILE A 1 114 ? -13.215 6.631 6.348 1.00 97.75 114 ILE A C 1
ATOM 940 O O . ILE A 1 114 ? -13.550 7.142 7.408 1.00 97.75 114 ILE A O 1
ATOM 944 N N . SER A 1 115 ? -13.991 6.676 5.261 1.00 97.88 115 SER A N 1
ATOM 945 C CA . SER A 1 115 ? -15.244 7.442 5.218 1.00 97.88 115 SER A CA 1
ATOM 946 C C . SER A 1 115 ? -16.262 6.970 6.259 1.00 97.88 115 SER A C 1
ATOM 948 O O . SER A 1 115 ? -16.986 7.780 6.831 1.00 97.88 115 SER A O 1
ATOM 950 N N . TYR A 1 116 ? -16.312 5.664 6.539 1.00 97.94 116 TYR A N 1
ATOM 951 C CA . TYR A 1 116 ? -17.120 5.142 7.637 1.00 97.94 116 TYR A CA 1
ATOM 952 C C . TYR A 1 116 ? -16.639 5.664 8.994 1.00 97.94 116 TYR A C 1
ATOM 954 O O . TYR A 1 116 ? -17.448 6.151 9.775 1.00 97.94 1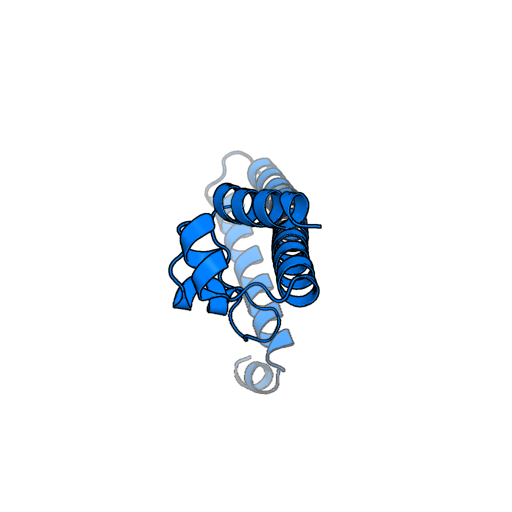16 TYR A O 1
ATOM 962 N N . LEU A 1 117 ? -15.338 5.601 9.273 1.00 97.81 117 LEU A N 1
ATOM 963 C CA . LEU A 1 117 ? -14.777 6.066 10.542 1.00 97.81 117 LEU A CA 1
ATOM 964 C C . LEU A 1 117 ? -14.927 7.583 10.722 1.00 97.81 117 LEU A C 1
ATOM 966 O O . LEU A 1 117 ? -15.281 8.033 11.804 1.00 97.81 117 LEU A O 1
ATOM 970 N N . GLU A 1 118 ? -14.731 8.366 9.663 1.00 97.06 118 GLU A N 1
ATOM 971 C CA . GLU A 1 118 ? -14.968 9.813 9.670 1.00 97.06 118 GLU A CA 1
ATOM 972 C C . GLU A 1 118 ? -16.431 10.153 9.974 1.00 97.06 118 GLU A C 1
ATOM 974 O O . GLU A 1 118 ? -16.689 11.127 10.668 1.00 97.06 118 GLU A O 1
ATOM 979 N N . SER A 1 119 ? -17.389 9.330 9.531 1.00 96.62 119 SER A N 1
ATOM 980 C CA . SER A 1 119 ? -18.810 9.529 9.852 1.00 96.62 119 SER A CA 1
ATOM 981 C C . SER A 1 119 ? -19.174 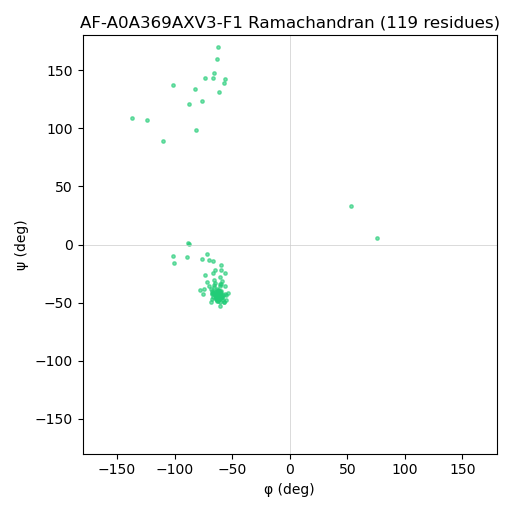9.266 11.321 1.00 96.62 119 SER A C 1
ATOM 983 O O . SER A 1 119 ? -20.275 9.610 11.747 1.00 96.62 119 SER A O 1
ATOM 985 N N . LEU A 1 120 ? -18.272 8.639 12.085 1.00 93.81 120 LEU A N 1
ATOM 986 C CA . LEU A 1 120 ? -18.454 8.303 13.500 1.00 93.81 120 LEU A CA 1
ATOM 987 C C . LEU A 1 120 ? -17.732 9.261 14.461 1.00 93.81 120 LEU A C 1
ATOM 989 O O . LEU A 1 120 ? -17.915 9.135 15.672 1.00 93.81 120 LEU A O 1
ATOM 993 N N . ASN A 1 121 ? -16.876 10.148 13.946 1.00 81.56 121 ASN A N 1
ATOM 994 C CA . ASN A 1 121 ? -16.038 11.061 14.728 1.00 81.56 121 ASN A CA 1
ATOM 995 C C . ASN A 1 121 ? -16.635 12.467 14.796 1.00 81.56 121 ASN A C 1
ATOM 997 O O . ASN A 1 121 ? -16.534 13.074 15.884 1.00 81.56 121 ASN A O 1
#

pLDDT: mean 85.35, std 11.32, range [54.44, 97.94]

Nearest PDB structures (foldseek):
  3g5g-assembly1_A  TM=7.033E-01  e=1.260E+00  Enterobacter sp. RFL1396
  8jg9-assembly1_F  TM=6.588E-01  e=7.697E-01  Staphylococcus delphini
  8jfu-assembly2_C  TM=6.408E-01  e=9.072E-01  Staphylococcus delphini
  4i6u-assembly2_C  TM=7.002E-01  e=1.751E+00  Enterobacter sp. RFL1396

Organism: NCBI:txid2738

Solvent-accessible surface area (backbone atoms only — not comparable to full-atom values): 6908 Å² total; per-residue (Å²): 117,73,72,69,57,70,76,45,51,72,69,56,49,51,52,53,52,53,52,54,51,52,51,52,52,49,52,50,40,61,75,74,37,97,48,71,63,57,57,57,54,50,52,52,50,50,57,52,49,50,52,51,49,53,53,50,50,52,53,55,51,50,54,50,50,49,37,49,54,47,31,62,76,68,68,53,49,63,66,59,48,18,66,70,30,69,43,54,55,69,58,52,63,31,43,42,90,92,44,100,57,68,51,79,74,62,67,70,34,55,49,48,37,34,58,52,48,61,76,75,108

Mean predicted aligned error: 9.51 Å

Secondary structure (DSSP, 8-state):
-HHHHHTS-HHHHHHHHHHHHHHHHHHHHHHH-S-THHHHHHHHHHHHHHHHHHHHHHHHHHHHHHHHHHHHHTT--HHHHHHHH---HHHHHTTSTTSSS-----HHHHHHHHHHHHTT-

Radius of gyration: 22.03 Å; Cα contacts (8 Å, |Δi|>4): 71; chains: 1; bounding box: 56×26×54 Å